Protein AF-A0A654BVZ4-F1 (afdb_monomer)

Foldseek 3Di:
DVVVVVVVVVVVVVVVVVVVPDDPPDDPPDADVQPPPDPRHPDDDDDDDPDDDDPDPPDDDPDDPDPDPPDPDPDPPPDDVVVVVVVVVVPDDDDDPDD

Solvent-accessible surface area (backbone atoms only — not comparable to full-atom values): 6980 Å² total; per-residue (Å²): 116,72,68,60,52,52,53,52,51,52,55,56,56,59,57,53,60,62,64,72,68,57,74,82,83,69,76,80,82,69,73,58,92,37,33,86,91,48,100,58,47,59,77,80,81,86,76,78,72,93,78,67,80,73,81,51,96,88,52,81,75,95,60,80,79,73,82,69,79,92,58,93,62,78,73,78,79,73,88,51,70,68,60,55,56,49,51,59,57,70,70,52,79,79,82,74,81,88,128

Mean predicted aligned error: 19.99 Å

pLDDT: mean 75.1, std 8.54, range [56.88, 90.19]

Radius of gyration: 33.56 Å; Cα contacts (8 Å, |Δi|>4): 15; chains: 1; bounding box: 57×80×71 Å

Sequence (99 aa):
MRLTTLLLMMTTLASTSLLAQQPPKMPSTEPAAGAPGTATPQPYPKVAPQHLPAPARNNPPLLKQAPQPHSNQPRSDQDVPLLQQQRERNTQPVPKPDE

Structure (mmCIF, N/CA/C/O backbone):
data_AF-A0A654BVZ4-F1
#
_entry.id   AF-A0A654BVZ4-F1
#
loop_
_atom_site.group_PDB
_atom_site.id
_atom_site.type_symbol
_atom_site.label_atom_id
_atom_site.label_alt_id
_atom_site.label_comp_id
_atom_site.label_asym_id
_atom_site.label_entity_id
_atom_site.label_seq_id
_atom_site.pdbx_PDB_ins_code
_atom_site.Cartn_x
_atom_site.Cartn_y
_atom_site.Cartn_z
_atom_site.occupancy
_atom_site.B_iso_or_equiv
_atom_site.auth_seq_id
_atom_site.auth_comp_id
_atom_site.auth_asym_id
_atom_site.auth_atom_id
_atom_site.pdbx_PDB_model_num
ATOM 1 N N . MET A 1 1 ? -15.587 -57.002 38.395 1.00 62.84 1 MET A N 1
ATOM 2 C CA . MET A 1 1 ? -16.444 -56.651 37.240 1.00 62.84 1 MET A CA 1
ATOM 3 C C . MET A 1 1 ? -17.164 -55.310 37.401 1.00 62.84 1 MET A C 1
ATOM 5 O O . MET A 1 1 ? -17.110 -54.525 36.466 1.00 62.84 1 MET A O 1
ATOM 9 N N . ARG A 1 2 ? -17.802 -55.000 38.547 1.00 75.88 2 ARG A N 1
ATOM 10 C CA . ARG A 1 2 ? -18.502 -53.706 38.752 1.00 75.88 2 ARG A CA 1
ATOM 11 C C . ARG A 1 2 ? -17.582 -52.509 39.040 1.00 75.88 2 ARG A C 1
ATOM 13 O O . ARG A 1 2 ? -17.812 -51.422 38.536 1.00 75.88 2 ARG A O 1
ATOM 20 N N . LEU A 1 3 ? -16.505 -52.722 39.798 1.00 82.31 3 LEU A N 1
ATOM 21 C CA . LEU A 1 3 ? -15.522 -51.669 40.086 1.00 82.31 3 LEU A CA 1
ATOM 22 C C . LEU A 1 3 ? -14.764 -51.235 38.821 1.00 82.31 3 LEU A C 1
ATOM 24 O O . LEU A 1 3 ? -14.586 -50.052 38.574 1.00 82.31 3 LEU A O 1
ATOM 28 N N . THR A 1 4 ? -14.368 -52.204 37.993 1.00 81.62 4 THR A N 1
ATOM 29 C CA . THR A 1 4 ? -13.627 -51.973 36.746 1.00 81.62 4 THR A CA 1
ATOM 30 C C . THR A 1 4 ? -14.455 -51.221 35.707 1.00 81.62 4 THR A C 1
ATOM 32 O O . THR A 1 4 ? -13.921 -50.365 35.016 1.00 81.62 4 THR A O 1
ATOM 35 N N . THR A 1 5 ? -15.761 -51.485 35.625 1.00 83.25 5 THR A N 1
ATOM 36 C CA . THR A 1 5 ? -16.677 -50.746 34.737 1.00 83.25 5 THR A CA 1
ATOM 37 C C . THR A 1 5 ? -16.916 -49.316 35.216 1.00 83.25 5 THR A C 1
ATOM 39 O O . THR A 1 5 ? -16.940 -48.404 34.395 1.00 83.25 5 THR A O 1
ATOM 42 N N . LEU A 1 6 ? -17.019 -49.095 36.531 1.00 85.00 6 LEU A N 1
ATOM 43 C CA . LEU A 1 6 ? -17.170 -47.753 37.100 1.00 85.00 6 LEU A CA 1
ATOM 44 C C . LEU A 1 6 ? -15.909 -46.893 36.901 1.00 85.00 6 LEU A C 1
ATOM 46 O O . LEU A 1 6 ? -16.009 -45.723 36.538 1.00 85.00 6 LEU A O 1
ATOM 50 N N . LEU A 1 7 ? -14.727 -47.493 37.074 1.00 85.31 7 LEU A N 1
ATOM 51 C CA . LEU A 1 7 ? -13.441 -46.841 36.811 1.00 85.31 7 LEU A CA 1
ATOM 52 C C . LEU A 1 7 ? -13.298 -46.445 35.338 1.00 85.31 7 LEU A C 1
ATOM 54 O O . LEU A 1 7 ? -12.878 -45.329 35.049 1.00 85.31 7 LEU A O 1
ATOM 58 N N . LEU A 1 8 ? -13.706 -47.327 34.419 1.00 83.31 8 LEU A N 1
ATOM 59 C CA . LEU 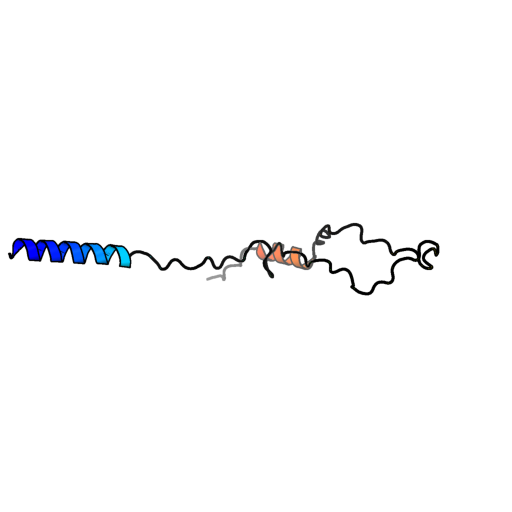A 1 8 ? -13.677 -47.048 32.982 1.00 83.31 8 LEU A CA 1
ATOM 60 C C . LEU A 1 8 ? -14.628 -45.900 32.602 1.00 83.31 8 LEU A C 1
ATOM 62 O O . LEU A 1 8 ? -14.272 -45.030 31.815 1.00 83.31 8 LEU A O 1
ATOM 66 N N . MET A 1 9 ? -15.824 -45.864 33.194 1.00 83.69 9 MET A N 1
ATOM 67 C CA . MET A 1 9 ? -16.795 -44.790 32.958 1.00 83.69 9 MET A CA 1
ATOM 68 C C . MET A 1 9 ? -16.270 -43.432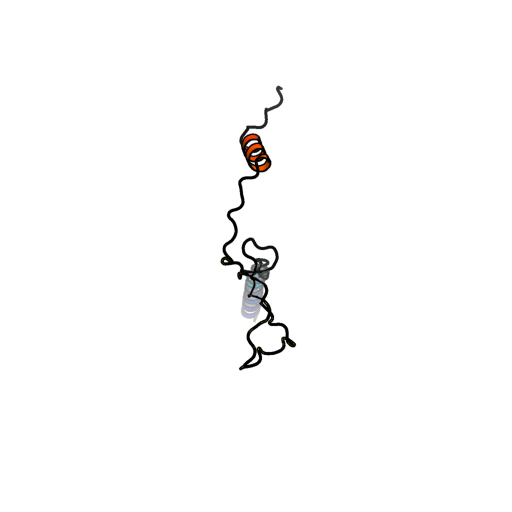 33.439 1.00 83.69 9 MET A C 1
ATOM 70 O O . MET A 1 9 ? -16.336 -42.448 32.701 1.00 83.69 9 MET A O 1
ATOM 74 N N . MET A 1 10 ? -15.671 -43.382 34.631 1.00 80.19 10 MET A N 1
ATOM 75 C CA . MET A 1 10 ? -15.100 -42.146 35.178 1.00 80.19 10 MET A CA 1
ATOM 76 C C . MET A 1 10 ? -13.935 -41.609 34.339 1.00 80.19 10 MET A C 1
ATOM 78 O O . MET A 1 10 ? -13.866 -40.403 34.098 1.00 80.19 10 MET A O 1
ATOM 82 N N . THR A 1 11 ? -13.050 -42.476 33.837 1.00 76.00 11 THR A N 1
ATOM 83 C CA . THR A 1 11 ? -11.937 -42.033 32.980 1.00 76.00 11 THR A CA 1
ATOM 84 C C . THR A 1 11 ? -12.421 -41.537 31.620 1.00 76.00 11 THR A C 1
ATOM 86 O O . THR A 1 11 ? -11.915 -40.523 31.129 1.00 76.00 11 THR A O 1
ATOM 89 N N . THR A 1 12 ? -13.438 -42.175 31.029 1.00 72.19 12 THR A N 1
ATOM 90 C CA . THR A 1 12 ? -14.026 -41.694 29.767 1.00 72.19 12 THR A CA 1
ATOM 91 C C . THR A 1 12 ? -14.717 -40.339 29.915 1.00 72.19 12 THR A C 1
ATOM 93 O O . THR A 1 12 ? -14.543 -39.479 29.050 1.00 72.19 12 THR A O 1
ATOM 96 N N . LEU A 1 13 ? -15.422 -40.112 31.030 1.00 75.25 13 LEU A N 1
ATOM 97 C CA . LEU A 1 13 ? -16.136 -38.863 31.300 1.00 75.25 13 LEU A CA 1
ATOM 98 C C . LEU A 1 13 ? -15.178 -37.693 31.586 1.00 75.25 13 LEU A C 1
ATOM 100 O O . LEU A 1 13 ? -15.373 -36.591 31.076 1.00 75.25 13 LEU A O 1
ATOM 104 N N . ALA A 1 14 ? -14.099 -37.937 32.336 1.00 68.56 14 ALA A N 1
ATOM 105 C CA . ALA A 1 14 ? -13.075 -36.924 32.607 1.00 68.56 14 ALA A CA 1
ATOM 106 C C . ALA A 1 14 ? -12.288 -36.518 31.343 1.00 68.56 14 ALA A C 1
ATOM 108 O O . ALA A 1 14 ? -11.893 -35.361 31.186 1.00 68.56 14 ALA A O 1
ATOM 109 N N . SER A 1 15 ? -12.092 -37.454 30.408 1.00 62.00 15 SER A N 1
ATOM 110 C CA . SER A 1 15 ? -11.356 -37.197 29.161 1.00 62.00 15 SER A CA 1
ATOM 111 C C . SER A 1 15 ? -12.138 -36.300 28.193 1.00 62.00 15 SER A C 1
ATOM 113 O O . SER A 1 15 ? -11.547 -35.500 27.468 1.00 62.00 15 SER A O 1
ATOM 115 N N . THR A 1 16 ? -13.473 -36.377 28.198 1.00 60.84 16 THR A N 1
ATOM 116 C CA . THR A 1 16 ? -14.328 -35.567 27.311 1.00 60.84 16 THR A CA 1
ATOM 117 C C . THR A 1 16 ? -14.450 -34.114 27.780 1.00 60.84 16 THR A C 1
ATOM 119 O O . THR A 1 16 ? -14.507 -33.211 26.945 1.00 60.84 16 THR A O 1
ATOM 122 N N . SER A 1 17 ? -14.407 -33.851 29.093 1.00 60.97 17 SER A N 1
ATOM 123 C CA . SER A 1 17 ? -14.478 -32.478 29.627 1.00 60.97 17 SER A CA 1
ATOM 124 C C . SER A 1 17 ? -13.260 -31.608 29.300 1.00 60.97 17 SER A C 1
ATOM 126 O O . SER A 1 17 ? -13.356 -30.381 29.346 1.00 60.97 17 SER A O 1
ATOM 128 N N . LEU A 1 18 ? -12.117 -32.219 28.970 1.00 59.97 18 LEU A N 1
ATOM 129 C CA . LEU A 1 18 ? -10.889 -31.485 28.659 1.00 59.97 18 LEU A CA 1
ATOM 130 C C . LEU A 1 18 ? -10.895 -30.928 27.226 1.00 59.97 18 LEU A C 1
ATOM 132 O O . LEU A 1 18 ? -10.391 -29.836 26.983 1.00 59.97 18 LEU A O 1
ATOM 136 N N . LEU A 1 19 ? -11.522 -31.647 26.290 1.00 60.34 19 LEU A N 1
ATOM 137 C CA . LEU A 1 19 ? -11.626 -31.243 24.883 1.00 60.34 19 LEU A CA 1
ATOM 138 C C . LEU A 1 19 ? -12.695 -30.159 24.662 1.00 60.34 19 LEU A C 1
ATOM 140 O O . LEU A 1 19 ? -12.555 -29.339 23.761 1.00 60.34 19 LEU A O 1
ATOM 144 N N . ALA A 1 20 ? -13.733 -30.107 25.505 1.00 60.25 20 ALA A N 1
ATOM 145 C CA . ALA A 1 20 ? -14.802 -29.107 25.412 1.00 60.25 20 ALA A CA 1
ATOM 146 C C . ALA A 1 20 ? -14.406 -27.707 25.926 1.00 60.25 20 ALA A C 1
ATOM 148 O O . ALA A 1 20 ? -15.096 -26.733 25.642 1.00 60.25 20 ALA A O 1
ATOM 149 N N . GLN A 1 21 ? -13.308 -27.593 26.681 1.00 61.84 21 GLN A N 1
ATOM 150 C CA . GLN A 1 21 ? -12.840 -26.319 27.243 1.00 61.84 21 GLN A CA 1
ATOM 151 C C . GLN A 1 21 ? -11.848 -25.575 26.348 1.00 61.84 21 GLN A C 1
ATOM 153 O O . GLN A 1 21 ? -11.425 -24.476 26.699 1.00 61.84 21 GLN A O 1
ATOM 158 N N . GLN A 1 22 ? -11.457 -26.142 25.206 1.00 64.75 22 GLN A N 1
ATOM 159 C CA . GLN A 1 22 ? -10.586 -25.437 24.276 1.00 64.75 22 GLN A CA 1
ATOM 160 C C . GLN A 1 22 ? -11.452 -24.558 23.368 1.00 64.75 22 GLN A C 1
ATOM 162 O O . GLN A 1 22 ? -12.156 -25.097 22.510 1.00 64.75 22 GLN A O 1
ATOM 167 N N . PRO A 1 23 ? -11.438 -23.219 23.533 1.00 70.56 23 PRO A N 1
ATOM 168 C CA . PRO A 1 23 ? -12.108 -22.349 22.582 1.00 70.56 23 PRO A CA 1
ATOM 169 C C . PRO A 1 23 ? -11.543 -22.625 21.181 1.00 70.56 23 PRO A C 1
ATOM 171 O O . PRO A 1 23 ? -10.336 -22.872 21.053 1.00 70.56 23 PRO A O 1
ATOM 174 N N . PRO A 1 24 ? -12.383 -22.602 20.129 1.00 75.38 24 PRO A N 1
ATOM 175 C CA . PRO A 1 24 ? -11.913 -22.798 18.770 1.00 75.38 24 PRO A CA 1
ATOM 176 C C . PRO A 1 24 ? -10.778 -21.813 18.507 1.00 75.38 24 PRO A C 1
ATOM 178 O O . PRO A 1 24 ? -10.951 -20.603 18.664 1.00 75.38 24 PRO A O 1
ATOM 181 N N . LYS A 1 25 ? -9.600 -22.328 18.141 1.00 73.75 25 LYS A N 1
ATOM 182 C CA . LYS A 1 25 ? -8.470 -21.486 17.760 1.00 73.75 25 LYS A CA 1
ATOM 183 C C . LYS A 1 25 ? -8.848 -20.785 16.463 1.00 73.75 25 LYS A C 1
ATOM 185 O O . LYS A 1 25 ? -8.720 -21.359 15.385 1.00 73.75 25 LYS A O 1
ATOM 190 N N . MET A 1 26 ? -9.376 -19.571 16.585 1.00 76.62 26 MET A N 1
ATOM 191 C CA . MET A 1 26 ? -9.680 -18.759 15.421 1.00 76.62 26 MET A CA 1
ATOM 192 C C . MET A 1 26 ? -8.359 -18.440 14.715 1.00 76.62 26 MET A C 1
ATOM 194 O O . MET A 1 26 ? -7.374 -18.114 15.390 1.00 76.62 26 MET A O 1
ATOM 198 N N . PRO A 1 27 ? -8.293 -18.569 13.380 1.00 73.50 27 PRO A N 1
ATOM 199 C CA . PRO A 1 27 ? -7.173 -18.010 12.645 1.00 73.50 27 PRO A CA 1
ATOM 200 C C . PRO A 1 27 ? -7.090 -16.520 12.988 1.00 73.50 27 PRO A C 1
ATOM 202 O O . PRO A 1 27 ? -8.118 -15.853 13.092 1.00 73.50 27 PRO A O 1
ATOM 205 N N . SER A 1 28 ? -5.877 -16.017 13.223 1.00 71.00 28 SER A N 1
ATOM 206 C C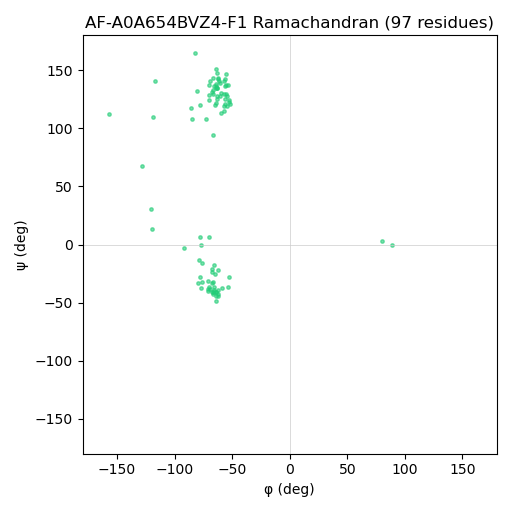A . SER A 1 28 ? -5.689 -14.589 13.463 1.00 71.00 28 SER A CA 1
ATOM 207 C C . SER A 1 28 ? -6.246 -13.823 12.265 1.00 71.00 28 SER A C 1
ATOM 209 O O . SER A 1 28 ? -5.790 -14.023 11.140 1.00 71.00 28 SER A O 1
ATOM 211 N N . THR A 1 29 ? -7.249 -12.980 12.505 1.00 69.25 29 THR A N 1
ATOM 212 C CA . THR A 1 29 ? -7.823 -12.075 11.496 1.00 69.25 29 THR A CA 1
ATOM 213 C C . THR A 1 29 ? -6.925 -10.858 11.268 1.00 69.25 29 THR A C 1
ATOM 215 O O . THR A 1 29 ? -7.262 -9.982 10.475 1.00 69.25 29 THR A O 1
ATOM 218 N N . GLU A 1 30 ? -5.791 -10.761 11.969 1.00 76.50 30 GLU A N 1
ATOM 219 C CA . GLU A 1 30 ? -4.886 -9.636 11.792 1.00 76.50 30 GLU A CA 1
ATOM 220 C C . GLU A 1 30 ? -4.324 -9.629 10.364 1.00 76.50 30 GLU A C 1
ATOM 222 O O . GLU A 1 30 ? -3.756 -10.630 9.911 1.00 76.50 30 GLU A O 1
ATOM 227 N N . PRO A 1 31 ? -4.481 -8.509 9.634 1.00 72.25 31 PRO A N 1
ATOM 228 C CA . PRO A 1 31 ? -3.869 -8.354 8.329 1.00 72.25 31 PRO A CA 1
ATOM 229 C C . PRO A 1 31 ? -2.360 -8.558 8.441 1.00 72.25 31 PRO A C 1
ATOM 231 O O . PRO A 1 31 ? -1.717 -8.023 9.345 1.00 72.25 31 PRO A O 1
ATOM 234 N N . ALA A 1 32 ? -1.780 -9.305 7.501 1.00 79.81 32 ALA A N 1
ATOM 235 C CA . ALA A 1 32 ? -0.332 -9.426 7.416 1.00 79.81 32 ALA A CA 1
ATOM 236 C C . ALA A 1 32 ? 0.314 -8.032 7.316 1.00 79.81 32 ALA A C 1
ATOM 238 O O . ALA A 1 32 ? -0.244 -7.118 6.703 1.00 79.81 32 ALA A O 1
ATOM 239 N N . ALA A 1 33 ? 1.506 -7.866 7.890 1.00 78.38 33 ALA A N 1
ATOM 240 C CA . ALA A 1 33 ? 2.274 -6.637 7.718 1.00 78.38 33 ALA A CA 1
ATOM 241 C C . ALA A 1 33 ? 2.464 -6.356 6.215 1.00 78.38 33 ALA A C 1
ATOM 243 O O . ALA A 1 33 ? 2.887 -7.239 5.469 1.00 78.38 33 ALA A O 1
ATOM 244 N N . GLY A 1 34 ? 2.114 -5.151 5.758 1.00 81.94 34 GLY A N 1
ATOM 245 C CA . GLY A 1 34 ? 2.136 -4.816 4.331 1.00 81.94 34 GLY A CA 1
ATOM 246 C C . GLY A 1 34 ? 0.848 -5.129 3.566 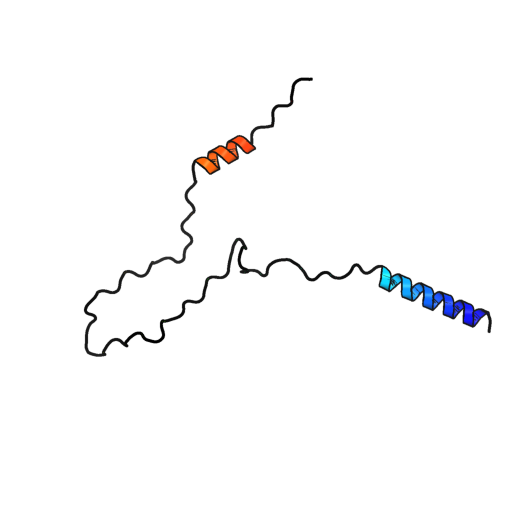1.00 81.94 34 GLY A C 1
ATOM 247 O O . GLY A 1 34 ? 0.787 -4.855 2.366 1.00 81.94 34 GLY A O 1
ATOM 248 N N . ALA A 1 35 ? -0.186 -5.678 4.211 1.00 83.75 35 ALA A N 1
ATOM 249 C CA . ALA A 1 35 ? -1.452 -5.968 3.547 1.00 83.75 35 ALA A CA 1
ATOM 250 C C . ALA A 1 35 ? -2.147 -4.679 3.054 1.00 83.75 35 ALA A C 1
ATOM 252 O O . ALA A 1 35 ? -1.995 -3.613 3.667 1.00 83.75 35 ALA A O 1
ATOM 253 N N . PRO A 1 36 ? -2.936 -4.758 1.966 1.00 82.12 36 PRO A N 1
ATOM 254 C CA . PRO A 1 36 ? -3.743 -3.637 1.497 1.00 82.12 36 PRO A CA 1
ATOM 255 C C . PRO A 1 36 ? -4.632 -3.076 2.615 1.00 82.12 36 PRO A C 1
ATOM 257 O O . PRO A 1 36 ? -5.225 -3.833 3.378 1.00 82.12 36 PRO A O 1
ATOM 260 N N . GLY A 1 37 ? -4.725 -1.748 2.716 1.00 77.88 37 GLY A N 1
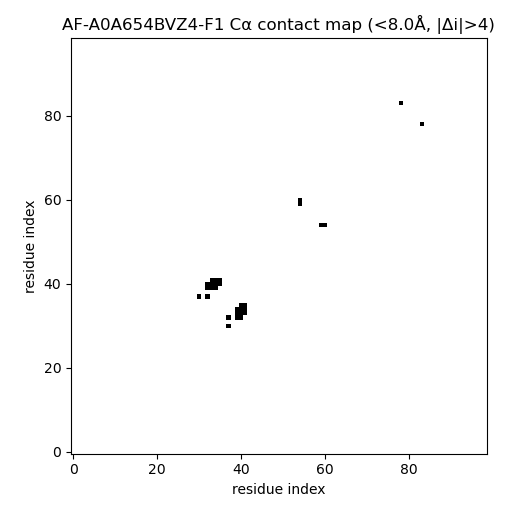ATOM 261 C CA . GLY A 1 37 ? -5.543 -1.078 3.737 1.00 77.88 37 GLY A CA 1
ATOM 262 C C . GLY A 1 37 ? -4.911 -0.986 5.132 1.00 77.88 37 GLY A C 1
ATOM 263 O O . GLY A 1 37 ? -5.549 -0.463 6.041 1.00 77.88 37 GLY A O 1
ATOM 264 N N . THR A 1 38 ? -3.670 -1.447 5.319 1.00 82.81 38 THR A N 1
ATOM 265 C CA . THR A 1 38 ? -2.885 -1.156 6.534 1.00 82.81 38 THR A CA 1
ATOM 266 C C . THR A 1 38 ? -2.217 0.220 6.447 1.00 82.81 38 THR A C 1
ATOM 268 O O . THR A 1 38 ? -2.120 0.802 5.369 1.00 82.81 38 THR A O 1
ATOM 271 N N . ALA A 1 39 ? -1.739 0.755 7.578 1.00 80.00 39 ALA A N 1
ATOM 272 C CA . ALA A 1 39 ? -1.012 2.032 7.611 1.00 80.00 39 ALA A CA 1
ATOM 273 C C . ALA A 1 39 ? 0.307 1.999 6.811 1.00 80.00 39 ALA A C 1
ATOM 275 O O . ALA A 1 39 ? 0.808 3.040 6.393 1.00 80.00 39 ALA A O 1
ATOM 276 N N . THR A 1 40 ? 0.865 0.807 6.586 1.00 81.56 40 THR A N 1
ATOM 277 C CA . THR A 1 40 ? 2.116 0.583 5.854 1.00 81.56 4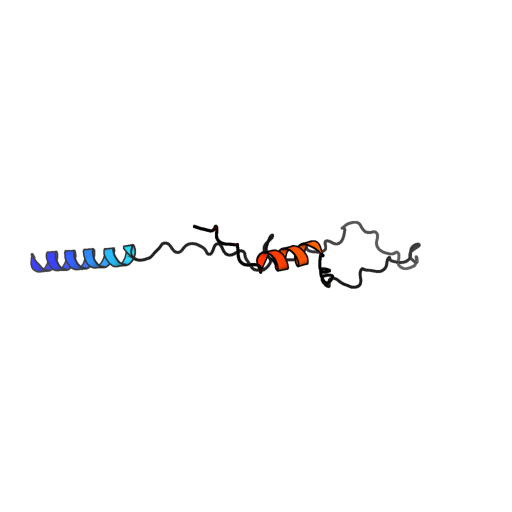0 THR A CA 1
ATOM 278 C C . THR A 1 40 ? 1.913 -0.458 4.748 1.00 81.56 40 THR A C 1
ATOM 280 O O . THR A 1 40 ? 2.459 -1.557 4.835 1.00 81.56 40 THR A O 1
ATOM 283 N N . PRO A 1 41 ? 1.126 -0.155 3.698 1.00 82.50 41 PRO A N 1
ATOM 284 C CA . PRO A 1 41 ? 0.874 -1.111 2.627 1.00 82.50 41 PRO A CA 1
ATOM 285 C C . PRO A 1 41 ? 2.163 -1.394 1.844 1.00 82.50 41 PRO A C 1
ATOM 287 O O . PRO A 1 41 ? 2.978 -0.496 1.611 1.00 82.50 41 PRO A O 1
ATOM 290 N N . GLN A 1 42 ? 2.345 -2.641 1.408 1.00 86.75 42 GLN A N 1
ATOM 291 C CA . GLN A 1 42 ? 3.492 -3.033 0.596 1.00 86.75 42 GLN A CA 1
ATOM 292 C C . GLN A 1 42 ? 3.459 -2.284 -0.751 1.00 86.75 42 GLN A C 1
ATOM 294 O O . GLN A 1 42 ? 2.445 -2.347 -1.454 1.00 86.75 42 GLN A O 1
ATOM 299 N N . PRO A 1 43 ? 4.545 -1.596 -1.158 1.00 81.88 43 PRO A N 1
ATOM 300 C CA . PRO A 1 43 ? 4.590 -0.922 -2.450 1.00 81.88 43 PRO A CA 1
ATOM 301 C C . PRO A 1 43 ? 4.456 -1.904 -3.618 1.00 81.88 43 PRO A C 1
ATOM 303 O O . PRO A 1 43 ? 5.025 -2.998 -3.591 1.00 81.88 43 PRO A O 1
ATOM 306 N N . TYR A 1 44 ? 3.762 -1.485 -4.680 1.00 81.31 44 TYR A N 1
ATOM 307 C CA . TYR A 1 44 ? 3.673 -2.270 -5.910 1.00 81.31 44 TYR A CA 1
ATOM 308 C C . TYR A 1 44 ? 5.060 -2.480 -6.538 1.00 81.31 44 TYR A C 1
ATOM 310 O O . TYR A 1 44 ? 5.873 -1.546 -6.572 1.00 81.31 44 TYR A O 1
ATOM 318 N N . PRO A 1 45 ? 5.342 -3.678 -7.079 1.00 79.94 45 PRO A N 1
ATOM 319 C CA . PRO A 1 45 ? 6.587 -3.922 -7.787 1.00 79.94 45 PRO A CA 1
ATOM 320 C C . PRO A 1 45 ? 6.659 -3.050 -9.046 1.00 79.94 45 PRO A C 1
ATOM 322 O O . PRO A 1 45 ? 5.695 -2.934 -9.805 1.00 79.94 45 PRO A O 1
ATOM 325 N N . LYS A 1 46 ? 7.827 -2.449 -9.294 1.00 80.44 46 LYS A N 1
ATOM 326 C CA . LYS A 1 46 ? 8.092 -1.740 -10.549 1.00 80.44 46 LYS A CA 1
ATOM 327 C C . LYS A 1 46 ? 8.275 -2.774 -11.658 1.00 80.44 46 LYS A C 1
ATOM 329 O O . LYS A 1 46 ? 9.294 -3.457 -11.702 1.00 80.44 46 LYS A O 1
ATOM 334 N N . VAL A 1 47 ? 7.299 -2.883 -12.554 1.00 79.19 47 VAL A N 1
ATOM 335 C CA . VAL A 1 47 ? 7.423 -3.710 -13.759 1.00 79.19 47 VAL A CA 1
ATOM 336 C C . VAL A 1 47 ? 8.103 -2.872 -14.837 1.00 79.19 47 VAL A C 1
ATOM 338 O O . VAL A 1 47 ? 7.581 -1.835 -15.246 1.00 79.19 47 VAL A O 1
ATOM 341 N N . ALA A 1 48 ? 9.286 -3.298 -15.283 1.00 77.69 48 ALA A N 1
ATOM 342 C CA . ALA A 1 48 ? 9.917 -2.703 -16.455 1.00 77.69 48 ALA A CA 1
ATOM 343 C C . ALA A 1 48 ? 9.057 -3.030 -17.691 1.00 77.69 48 ALA A C 1
ATOM 345 O O . ALA A 1 48 ? 8.657 -4.187 -17.852 1.00 77.69 48 ALA A O 1
ATOM 346 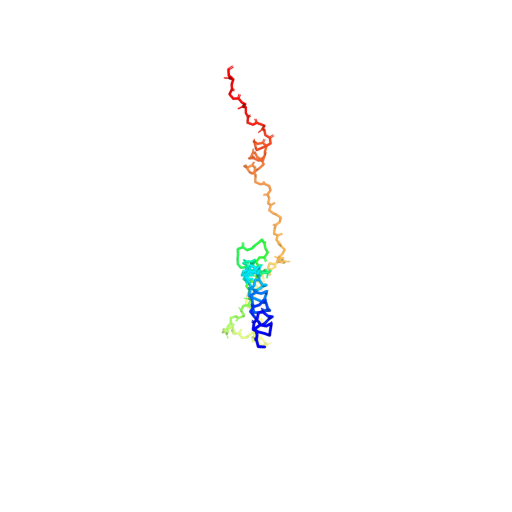N N . PRO A 1 49 ? 8.749 -2.064 -18.570 1.00 77.62 49 PRO A N 1
ATOM 347 C CA . PRO A 1 49 ? 7.933 -2.362 -19.736 1.00 77.62 49 PRO A CA 1
ATOM 348 C C . PRO A 1 49 ? 8.714 -3.275 -20.691 1.00 77.62 49 PRO A C 1
ATOM 350 O O . PRO A 1 49 ? 9.870 -3.007 -21.014 1.00 77.62 49 PRO A O 1
ATOM 353 N N . GLN A 1 50 ? 8.077 -4.357 -21.142 1.00 74.62 50 GLN A N 1
ATOM 354 C CA . GLN A 1 50 ? 8.725 -5.441 -21.899 1.00 74.62 50 GLN A CA 1
ATOM 355 C C . GLN A 1 50 ? 9.247 -5.024 -23.282 1.00 74.62 50 GLN A C 1
ATOM 357 O O . GLN A 1 50 ? 10.091 -5.712 -23.847 1.00 74.62 50 GLN A O 1
ATOM 362 N N . HIS A 1 51 ? 8.777 -3.898 -23.820 1.00 75.19 51 HIS A N 1
ATOM 363 C CA . HIS A 1 51 ? 9.051 -3.478 -25.196 1.00 75.19 51 HIS A CA 1
ATOM 364 C C . HIS A 1 51 ? 9.751 -2.122 -25.298 1.00 75.19 51 HIS A C 1
ATOM 366 O O . HIS A 1 51 ? 9.551 -1.403 -26.276 1.00 7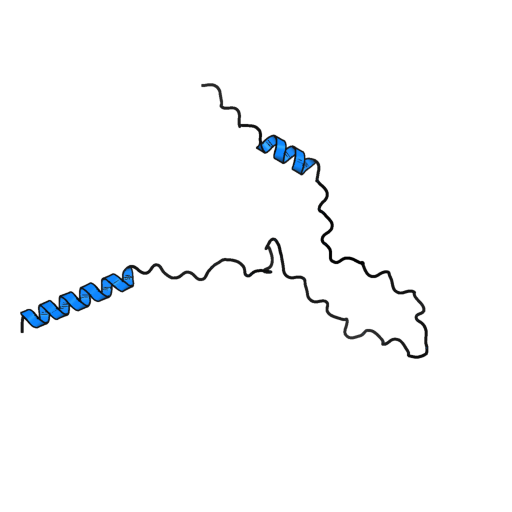5.19 51 HIS A O 1
ATOM 372 N N . LEU A 1 52 ? 10.574 -1.742 -24.314 1.00 71.75 52 LEU A N 1
ATOM 373 C CA . LEU A 1 52 ? 11.418 -0.566 -24.519 1.00 71.75 52 LEU A CA 1
ATOM 374 C C . LEU A 1 52 ? 12.503 -0.886 -25.553 1.00 71.75 52 LEU A C 1
ATOM 376 O O . LEU A 1 52 ? 13.268 -1.833 -25.349 1.00 71.75 52 LEU A O 1
ATOM 380 N N . PRO A 1 53 ? 12.612 -0.103 -26.642 1.00 69.25 53 PRO A N 1
ATOM 381 C CA . PRO A 1 53 ? 13.757 -0.210 -27.526 1.00 69.25 53 PRO A CA 1
ATOM 382 C C . PRO A 1 53 ? 15.028 0.091 -26.728 1.00 69.25 53 PRO A C 1
ATOM 384 O O . PRO A 1 53 ? 15.105 1.080 -25.995 1.00 69.25 53 PRO A O 1
ATOM 387 N N . ALA A 1 54 ? 16.023 -0.786 -26.856 1.00 70.69 54 ALA A N 1
ATOM 388 C CA . ALA A 1 54 ? 17.318 -0.574 -26.232 1.00 70.69 54 ALA A CA 1
ATOM 389 C C . ALA A 1 54 ? 17.971 0.697 -26.809 1.00 70.69 54 ALA A C 1
ATOM 391 O O . ALA A 1 54 ? 17.859 0.944 -28.016 1.00 70.69 54 ALA A O 1
ATOM 392 N N . PRO A 1 55 ? 18.678 1.495 -25.990 1.00 67.88 55 PRO A N 1
ATOM 393 C CA . PRO A 1 55 ? 19.475 2.601 -26.501 1.00 67.88 55 PRO A CA 1
ATOM 394 C C . PRO A 1 55 ? 20.481 2.072 -27.528 1.00 67.88 55 PRO A C 1
ATOM 396 O O . PRO A 1 55 ? 21.246 1.150 -27.241 1.00 67.88 55 PRO A O 1
ATOM 399 N N . ALA A 1 56 ? 20.482 2.631 -28.738 1.00 73.00 56 ALA A N 1
ATOM 400 C CA . ALA A 1 56 ? 21.459 2.240 -29.744 1.00 73.00 56 ALA A CA 1
ATOM 401 C C . ALA A 1 56 ? 22.861 2.681 -29.294 1.00 73.00 56 ALA A C 1
ATOM 403 O O . ALA A 1 56 ? 23.075 3.837 -28.940 1.00 73.00 56 ALA A O 1
ATOM 404 N N . ARG A 1 57 ? 23.829 1.754 -29.333 1.00 71.81 57 ARG A N 1
ATOM 405 C CA . ARG A 1 57 ? 25.187 1.917 -28.773 1.00 71.81 57 ARG A CA 1
ATOM 406 C C . ARG A 1 57 ? 25.931 3.174 -29.254 1.00 71.81 57 ARG A C 1
ATOM 408 O O . ARG A 1 57 ? 26.761 3.691 -28.520 1.00 71.81 57 ARG A O 1
ATOM 415 N N . ASN A 1 58 ? 25.611 3.661 -30.454 1.00 76.69 58 ASN A N 1
ATOM 416 C CA . ASN A 1 58 ? 26.241 4.824 -31.086 1.00 76.69 58 ASN A CA 1
ATOM 417 C C . ASN A 1 58 ? 25.252 5.963 -31.388 1.00 76.69 58 ASN A C 1
ATOM 419 O O . ASN A 1 58 ? 25.583 6.850 -32.169 1.00 76.69 58 ASN A O 1
ATOM 423 N N . ASN A 1 59 ? 24.037 5.932 -30.831 1.00 72.75 59 ASN A N 1
ATOM 424 C CA . ASN A 1 59 ? 23.060 6.999 -31.038 1.00 72.75 59 ASN A CA 1
ATOM 425 C C . ASN A 1 59 ? 22.709 7.641 -29.690 1.00 72.75 59 ASN A C 1
ATOM 427 O O . ASN A 1 59 ? 22.061 6.989 -28.864 1.00 72.75 59 ASN A O 1
ATOM 431 N N . PRO A 1 60 ? 23.141 8.887 -29.430 1.00 73.31 60 PRO A N 1
ATOM 432 C CA . PRO A 1 60 ? 22.753 9.575 -28.211 1.00 73.31 60 PRO A CA 1
ATOM 433 C C . PRO A 1 60 ? 21.228 9.782 -28.185 1.00 73.31 60 PRO A C 1
ATOM 435 O O . PRO A 1 60 ? 20.600 9.956 -29.232 1.00 73.31 60 PRO A O 1
ATOM 438 N N . PRO A 1 61 ? 20.600 9.761 -27.000 1.00 72.38 61 PRO A N 1
ATOM 439 C CA . PRO A 1 61 ? 19.166 9.972 -26.894 1.00 72.38 61 PRO A CA 1
ATOM 440 C C . PRO A 1 61 ? 18.797 11.383 -27.373 1.00 72.38 61 PRO A C 1
ATOM 442 O O . PRO A 1 61 ? 19.426 12.366 -26.987 1.00 72.38 61 PRO A O 1
ATOM 445 N N . LEU A 1 62 ? 17.741 11.484 -28.186 1.00 78.69 62 LEU A N 1
ATOM 446 C CA . LEU A 1 62 ? 17.219 12.768 -28.680 1.00 78.69 62 LEU A CA 1
ATOM 447 C C . LEU A 1 62 ? 16.655 13.644 -27.552 1.00 78.69 62 LEU A C 1
ATOM 449 O O . LEU A 1 62 ? 16.601 14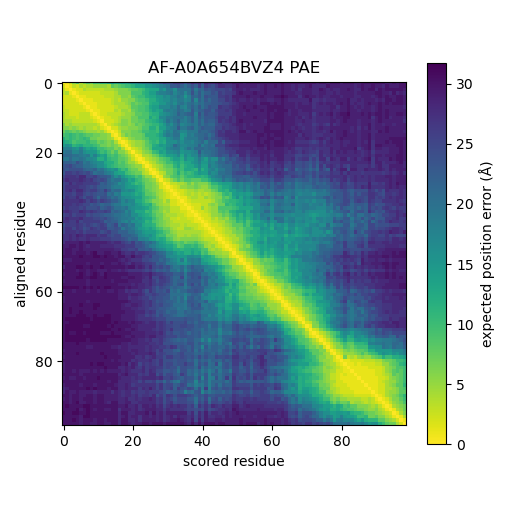.865 -27.671 1.00 78.69 62 LEU A O 1
ATOM 453 N N . LEU A 1 63 ? 16.219 13.013 -26.461 1.00 78.50 63 LEU A N 1
ATOM 454 C CA . LEU A 1 63 ? 15.626 13.668 -25.304 1.00 78.50 63 LEU A CA 1
ATOM 455 C C . LEU A 1 63 ? 16.494 13.436 -24.072 1.00 78.50 63 LEU A C 1
ATOM 457 O O . LEU A 1 63 ? 16.995 12.335 -23.835 1.00 78.50 63 LEU A O 1
ATOM 461 N N . LYS A 1 64 ? 16.626 14.475 -23.248 1.00 75.94 64 LYS A N 1
ATOM 462 C CA . LYS A 1 64 ? 17.214 14.342 -21.914 1.00 75.94 64 LYS A CA 1
ATOM 463 C C . LYS A 1 64 ? 16.285 13.468 -21.072 1.00 75.94 64 LYS A C 1
ATOM 465 O O . LYS A 1 64 ? 15.070 13.653 -21.113 1.00 75.94 64 LYS A O 1
ATOM 470 N N . GLN A 1 65 ? 16.847 12.526 -20.313 1.00 71.81 65 GLN A N 1
ATOM 471 C CA . GLN A 1 65 ? 16.061 11.777 -19.334 1.00 71.81 65 GLN A CA 1
ATOM 472 C C . GLN A 1 65 ? 15.377 12.766 -18.390 1.00 71.81 65 GLN A C 1
ATOM 474 O O . GLN A 1 65 ? 16.022 13.670 -17.855 1.00 71.81 65 GLN A O 1
ATOM 479 N N . ALA A 1 66 ? 14.066 12.598 -18.212 1.00 72.69 66 ALA A N 1
ATOM 480 C CA . ALA A 1 66 ? 13.340 13.349 -17.205 1.00 72.69 66 ALA A CA 1
ATOM 481 C C . ALA A 1 66 ? 13.995 13.086 -15.838 1.00 72.69 66 ALA A C 1
ATOM 483 O O . ALA A 1 66 ? 14.397 11.944 -15.578 1.00 72.69 66 ALA A O 1
ATOM 484 N N . PRO A 1 67 ? 14.117 14.106 -14.970 1.00 72.62 67 PRO A N 1
ATOM 485 C CA . PRO A 1 67 ? 14.604 13.902 -13.617 1.00 72.62 67 PRO A CA 1
ATOM 486 C C . PRO A 1 67 ? 13.789 12.784 -12.970 1.00 72.62 67 PRO A C 1
ATOM 488 O O . PRO A 1 67 ? 12.563 12.877 -12.887 1.00 72.62 67 PRO A O 1
ATOM 491 N N . GLN A 1 68 ? 14.452 11.709 -12.540 1.00 69.31 68 GLN A N 1
ATOM 492 C CA . GLN A 1 68 ? 13.765 10.707 -11.735 1.00 69.31 68 GLN A CA 1
ATOM 493 C C . GLN A 1 68 ? 13.281 11.402 -10.456 1.00 69.31 68 GLN A C 1
ATOM 495 O O . GLN A 1 68 ? 14.015 12.235 -9.912 1.00 69.31 68 GLN A O 1
ATOM 500 N N . PRO A 1 69 ? 12.062 11.122 -9.966 1.00 65.62 69 PRO A N 1
ATOM 501 C CA . PRO A 1 69 ? 11.651 11.634 -8.669 1.00 65.62 69 PRO A CA 1
ATOM 502 C C . PRO A 1 69 ? 12.669 11.138 -7.638 1.00 65.62 69 PRO A C 1
ATOM 504 O O . PRO A 1 69 ? 12.823 9.937 -7.433 1.00 65.62 69 PRO A O 1
ATOM 507 N N . HIS A 1 70 ? 13.410 12.070 -7.034 1.00 59.59 70 HIS A N 1
ATOM 508 C CA . HIS A 1 70 ? 14.575 11.788 -6.183 1.00 59.59 70 HIS A CA 1
ATOM 509 C C . HIS A 1 70 ? 14.203 11.144 -4.840 1.00 59.59 70 HIS A C 1
ATOM 511 O O . HIS A 1 70 ? 15.045 10.997 -3.961 1.00 59.59 70 HIS A O 1
ATOM 517 N N . SER A 1 71 ? 12.937 10.794 -4.637 1.00 57.44 71 SER A N 1
ATOM 518 C CA . SER A 1 71 ? 12.435 10.454 -3.325 1.00 57.44 71 SER A CA 1
ATOM 519 C C . SER A 1 71 ? 11.196 9.571 -3.427 1.00 57.44 71 SER A C 1
ATOM 521 O O . SER A 1 71 ? 10.133 10.017 -3.847 1.00 57.44 71 SER A O 1
ATOM 523 N N . ASN A 1 72 ? 11.346 8.315 -3.001 1.00 57.16 72 ASN A N 1
ATOM 524 C CA . ASN A 1 72 ? 10.242 7.489 -2.500 1.00 57.16 72 ASN A CA 1
ATOM 525 C C . ASN A 1 72 ? 9.870 7.885 -1.055 1.00 57.16 72 ASN A C 1
ATOM 527 O O . ASN A 1 72 ? 9.105 7.177 -0.403 1.00 57.16 72 ASN A O 1
ATOM 531 N N . GLN A 1 73 ? 10.459 8.956 -0.513 1.00 60.91 73 GLN A N 1
ATOM 532 C CA . GLN A 1 73 ? 10.188 9.378 0.848 1.00 60.91 73 GLN A CA 1
ATOM 533 C C . GLN A 1 73 ? 8.765 9.929 0.895 1.00 60.91 73 GLN A C 1
ATOM 535 O O . GLN A 1 73 ? 8.426 10.784 0.066 1.00 60.91 73 GLN A O 1
ATOM 540 N N . PRO A 1 74 ? 7.932 9.449 1.833 1.00 59.09 74 PRO A N 1
ATOM 541 C CA . PRO A 1 74 ? 6.613 10.009 2.039 1.00 59.09 74 PRO A CA 1
ATOM 542 C C . PRO A 1 74 ? 6.778 11.511 2.220 1.00 59.09 74 PRO A C 1
ATOM 544 O O . PRO A 1 74 ? 7.573 11.970 3.046 1.00 59.09 74 PRO A O 1
ATOM 547 N N . ARG A 1 75 ? 6.081 12.286 1.391 1.00 64.75 75 ARG A N 1
ATOM 548 C CA . ARG A 1 75 ? 5.970 13.721 1.617 1.00 64.75 75 ARG A CA 1
ATOM 549 C C . ARG A 1 75 ? 5.379 13.870 3.016 1.00 64.75 75 ARG A C 1
ATOM 551 O O . ARG A 1 75 ? 4.398 13.199 3.307 1.00 64.75 75 ARG A O 1
ATOM 558 N N . SER A 1 76 ? 5.992 14.684 3.877 1.00 67.81 76 SER A N 1
ATOM 559 C CA . SER A 1 76 ? 5.377 14.995 5.169 1.00 67.81 76 SER A CA 1
ATOM 560 C C . SER A 1 76 ? 3.984 15.532 4.878 1.00 67.81 76 SER A C 1
ATOM 562 O O . SER A 1 76 ? 3.861 16.524 4.148 1.00 67.81 76 SER A O 1
ATOM 564 N N . ASP A 1 77 ? 2.964 14.845 5.385 1.00 68.94 77 ASP A N 1
ATOM 565 C CA . ASP A 1 77 ? 1.589 15.306 5.283 1.00 68.94 77 ASP A CA 1
ATOM 566 C C . ASP A 1 77 ? 1.552 16.706 5.894 1.00 68.94 77 ASP A C 1
ATOM 568 O O . ASP A 1 77 ? 2.003 16.918 7.020 1.00 68.94 77 ASP A O 1
ATOM 572 N N . GLN A 1 78 ? 1.140 17.692 5.099 1.00 69.94 78 GLN A N 1
ATOM 573 C CA . GLN A 1 78 ? 0.993 19.048 5.607 1.00 69.94 78 GLN A CA 1
ATOM 574 C C . GLN A 1 78 ? -0.191 19.073 6.567 1.00 69.94 78 GLN A C 1
ATOM 576 O O . GLN A 1 78 ? -1.218 18.441 6.302 1.00 69.94 78 GLN A O 1
ATOM 581 N N . ASP A 1 79 ? -0.059 19.819 7.661 1.00 69.50 79 ASP A N 1
ATOM 582 C CA . ASP A 1 79 ? -1.150 20.001 8.606 1.00 69.50 79 ASP A CA 1
ATOM 583 C C . ASP A 1 79 ? -2.345 20.645 7.894 1.00 69.50 79 ASP A C 1
ATOM 585 O O . ASP A 1 79 ? -2.294 21.782 7.423 1.00 69.50 79 ASP A O 1
ATOM 589 N N . VAL A 1 80 ? -3.432 19.883 7.772 1.00 81.50 80 VAL A N 1
ATOM 590 C CA . VAL A 1 80 ? -4.680 20.361 7.177 1.00 81.50 80 VAL A CA 1
ATOM 591 C C . VAL A 1 80 ? -5.388 21.225 8.225 1.00 81.50 80 VAL A C 1
ATOM 593 O O . VAL A 1 80 ? -5.758 20.688 9.274 1.00 81.50 80 VAL A O 1
ATOM 596 N N . PRO A 1 81 ? -5.661 22.519 7.964 1.00 80.94 81 PRO A N 1
ATOM 597 C CA . PRO A 1 81 ? -6.248 23.421 8.962 1.00 80.94 81 PRO A CA 1
ATOM 598 C C . PRO A 1 81 ? -7.550 22.890 9.583 1.00 80.94 81 PRO A C 1
ATOM 600 O O . PRO A 1 81 ? -7.785 23.014 10.782 1.00 80.94 81 PRO A O 1
ATOM 603 N N . LEU A 1 82 ? -8.372 22.207 8.779 1.00 85.69 82 LEU A N 1
ATOM 604 C CA . LEU A 1 82 ? -9.626 21.599 9.233 1.00 85.69 82 LEU A CA 1
ATOM 605 C C . LEU A 1 82 ? -9.413 20.429 10.206 1.00 85.69 82 LEU A C 1
ATOM 607 O O . LEU A 1 82 ? -10.220 20.233 11.115 1.00 85.69 82 LEU A O 1
ATOM 611 N N . LEU A 1 83 ? -8.329 19.660 10.050 1.00 84.88 83 LEU A N 1
ATOM 612 C CA . LEU A 1 83 ? -7.993 18.579 10.981 1.00 84.88 83 LEU A CA 1
ATOM 613 C C . LEU A 1 83 ? -7.537 19.140 12.328 1.00 84.88 83 LEU A C 1
ATOM 615 O O . LEU A 1 83 ? -7.888 18.581 13.366 1.00 84.88 83 LEU A O 1
ATOM 619 N N . GLN A 1 84 ? -6.806 20.253 12.321 1.00 87.12 84 GLN A N 1
ATOM 620 C CA . GLN A 1 84 ? -6.411 20.941 13.547 1.00 87.12 84 GLN A CA 1
ATOM 621 C C . GLN A 1 84 ? -7.636 21.474 14.302 1.00 87.12 84 GLN A C 1
ATOM 623 O O . GLN A 1 84 ? -7.829 21.141 15.471 1.00 87.12 84 GLN A O 1
ATOM 628 N N . GLN A 1 85 ? -8.536 22.170 13.603 1.00 88.06 85 GLN A N 1
ATOM 629 C CA . GLN A 1 85 ? -9.785 22.671 14.183 1.00 88.06 85 GLN A CA 1
ATOM 630 C C . GLN A 1 85 ? -10.670 21.541 14.748 1.00 88.06 85 GLN A C 1
ATOM 632 O O . GLN A 1 85 ? -11.314 21.694 15.788 1.00 88.06 85 GLN A O 1
ATOM 637 N N . GLN A 1 86 ? -10.711 20.380 14.085 1.00 89.88 86 GLN A N 1
ATOM 638 C CA . GLN A 1 86 ? -11.455 19.223 14.587 1.00 89.88 86 GLN A CA 1
ATOM 639 C C . GLN A 1 86 ? -10.849 18.669 15.883 1.00 89.88 86 GLN A C 1
ATOM 641 O O . GLN A 1 86 ? -11.594 18.313 16.796 1.00 89.88 86 GLN A O 1
ATOM 646 N N . ARG A 1 87 ? -9.517 18.597 15.983 1.00 89.31 87 ARG A N 1
ATOM 647 C CA . ARG A 1 87 ? -8.832 18.131 17.200 1.00 89.31 87 ARG A CA 1
ATOM 648 C C . ARG A 1 87 ? -9.135 19.043 18.386 1.00 89.31 87 ARG A C 1
ATOM 650 O O . ARG A 1 87 ? -9.485 18.538 19.446 1.00 89.31 87 ARG A O 1
ATOM 657 N N . GLU A 1 88 ? -9.098 20.356 18.180 1.00 90.19 88 GLU A N 1
ATOM 658 C CA . GLU A 1 88 ? -9.433 21.355 19.205 1.00 90.19 88 GLU A CA 1
ATOM 659 C C . GLU A 1 88 ? -10.889 21.245 19.680 1.00 90.19 88 GLU A C 1
ATOM 661 O O . GLU A 1 88 ? -11.185 21.351 20.872 1.00 90.19 88 GLU A O 1
ATOM 666 N N . ARG A 1 89 ? -11.822 20.969 18.764 1.00 88.94 89 ARG A N 1
ATOM 667 C CA . ARG A 1 89 ? -13.220 20.696 19.128 1.00 88.94 89 ARG A CA 1
ATOM 668 C C . ARG A 1 89 ? -13.370 19.406 19.926 1.00 88.94 89 ARG A C 1
ATOM 670 O O . ARG A 1 89 ? -14.120 19.383 20.893 1.00 88.94 89 ARG A O 1
ATOM 677 N N . ASN A 1 90 ? -12.649 18.353 19.549 1.00 89.00 90 ASN A N 1
ATOM 678 C CA . ASN A 1 90 ? -12.703 17.065 20.242 1.00 89.00 90 ASN A CA 1
ATOM 679 C C . ASN A 1 90 ? -12.108 17.126 21.659 1.00 89.00 90 ASN A C 1
ATOM 681 O O . ASN A 1 90 ? -12.448 16.290 22.490 1.00 89.00 90 ASN A O 1
ATOM 685 N N . THR A 1 91 ? -11.225 18.090 21.941 1.00 88.31 91 THR A N 1
ATOM 686 C CA . THR A 1 91 ? -10.681 18.303 23.291 1.00 88.31 91 THR A CA 1
ATOM 687 C C . THR A 1 91 ? -11.630 19.043 24.229 1.00 88.31 91 THR A C 1
ATOM 689 O O . THR A 1 91 ? -11.388 19.060 25.435 1.00 88.31 91 THR A O 1
ATOM 692 N N . GLN A 1 92 ? -12.702 19.652 23.715 1.00 85.56 92 GLN A N 1
ATOM 693 C CA . GLN A 1 92 ? -13.667 20.341 24.564 1.00 85.56 92 GLN A CA 1
ATOM 694 C C . GLN A 1 92 ? -14.644 19.335 25.192 1.00 85.56 92 GLN A C 1
ATOM 696 O O . GLN A 1 92 ? -15.186 18.481 24.485 1.00 85.56 92 GLN A O 1
ATOM 701 N N . PRO A 1 93 ? -14.885 19.413 26.512 1.00 78.69 93 PRO A N 1
ATOM 702 C CA . PRO A 1 93 ? -15.867 18.565 27.168 1.00 78.69 93 PRO A CA 1
ATOM 703 C C . PRO A 1 93 ? -17.266 18.878 26.630 1.00 78.69 93 PRO A C 1
ATOM 705 O O . PRO A 1 93 ? -17.625 20.041 26.445 1.00 78.69 93 PRO A O 1
ATOM 708 N N . VAL A 1 94 ? -18.066 17.836 26.388 1.00 78.62 94 VAL A N 1
ATOM 709 C CA . VAL A 1 94 ? -19.463 18.009 25.978 1.00 78.62 94 VAL A CA 1
ATOM 710 C C . VAL A 1 94 ? -20.208 18.691 27.130 1.00 78.62 94 VAL A C 1
ATOM 712 O O . VAL A 1 94 ? -20.195 18.151 28.242 1.00 78.62 94 VAL A O 1
ATOM 715 N N . PRO A 1 95 ? -20.824 19.867 26.906 1.00 76.69 95 PRO A N 1
ATOM 716 C CA . PRO A 1 95 ? -21.589 20.536 27.945 1.00 76.69 95 PRO A CA 1
ATOM 717 C C . PRO A 1 95 ? -22.728 19.616 28.382 1.00 76.69 95 PRO A C 1
ATOM 719 O O . PRO A 1 95 ? -23.469 19.083 27.553 1.00 76.69 95 PRO A O 1
ATOM 722 N N . LYS A 1 96 ? -22.823 19.379 29.693 1.00 75.38 96 LYS A N 1
ATOM 723 C CA . LYS A 1 96 ? -23.938 18.624 30.258 1.00 75.38 96 LYS A CA 1
ATOM 724 C C . LYS A 1 96 ? -25.198 19.486 30.156 1.00 75.38 96 LYS A C 1
ATOM 726 O O . LYS A 1 96 ? -25.098 20.684 30.413 1.00 75.38 96 LYS A O 1
ATOM 731 N N . PRO A 1 97 ? -26.345 18.913 29.767 1.00 75.81 97 PRO A N 1
ATOM 732 C CA . PRO A 1 97 ? -27.606 19.627 29.858 1.00 75.81 97 PRO A CA 1
ATOM 733 C C . PRO A 1 97 ? -27.899 19.922 31.333 1.00 75.81 97 PRO A C 1
ATOM 735 O O . PRO A 1 97 ? -27.709 19.047 32.179 1.00 75.81 97 PRO A O 1
ATOM 738 N N . ASP A 1 98 ? -28.306 21.157 31.617 1.00 73.38 98 ASP A N 1
ATOM 739 C CA . ASP A 1 98 ? -28.751 21.578 32.943 1.00 73.38 98 ASP A CA 1
ATOM 740 C C . ASP A 1 98 ? -30.044 20.812 33.293 1.00 73.38 98 ASP A C 1
ATOM 742 O O . ASP A 1 98 ? -31.018 20.874 32.538 1.00 73.38 98 ASP A O 1
ATOM 746 N N . GLU A 1 99 ? -30.016 20.042 34.389 1.00 56.88 99 GLU A N 1
ATOM 747 C CA . GLU A 1 99 ? -31.194 19.420 35.028 1.00 56.88 99 GLU A CA 1
ATOM 748 C C . GLU A 1 99 ? -31.961 20.430 35.889 1.00 56.88 99 GLU A C 1
ATOM 750 O O . GLU A 1 99 ? -31.303 21.206 36.624 1.00 56.88 99 GLU A O 1
#

Secondary structure (DSSP, 8-state):
-HHHHHHHHHHHHHHHHHHTTS---PPP-PPPTT-TTSSSPPPPP-PPPTTPPPPPTT---SSPPPPP-S--SPPPPP--HHHHHHHHHHTSPPPPPP-